Protein AF-A0A3D6EUW3-F1 (afdb_monomer_lite)

Radius of gyration: 24.61 Å; chains: 1; bounding box: 87×33×72 Å

Structure (mmCIF, N/CA/C/O backbone):
data_AF-A0A3D6EUW3-F1
#
_entry.id   AF-A0A3D6EUW3-F1
#
loop_
_atom_site.group_PDB
_atom_site.id
_atom_site.type_symbol
_atom_site.label_atom_id
_atom_site.label_alt_id
_atom_site.label_comp_id
_atom_site.label_asym_id
_atom_site.label_entity_id
_atom_site.label_seq_id
_atom_site.pdbx_PDB_ins_code
_atom_site.Cartn_x
_atom_site.Cartn_y
_atom_site.Cartn_z
_atom_site.occupancy
_atom_site.B_iso_or_equiv
_atom_site.auth_seq_id
_atom_site.auth_comp_id
_atom_site.auth_asym_id
_atom_site.auth_atom_id
_atom_site.pdbx_PDB_model_num
ATOM 1 N N . MET A 1 1 ? -63.494 -0.124 52.009 1.00 36.91 1 MET A N 1
ATOM 2 C CA . MET A 1 1 ? -62.260 -0.878 51.675 1.00 36.91 1 MET A CA 1
ATOM 3 C C . MET A 1 1 ? -61.955 -0.563 50.212 1.00 36.91 1 MET A C 1
ATOM 5 O O . MET A 1 1 ? -62.869 -0.735 49.432 1.00 36.91 1 MET A O 1
ATOM 9 N N . LYS A 1 2 ? -60.822 -0.035 49.741 1.00 38.41 2 LYS A N 1
ATOM 10 C CA . LYS A 1 2 ? -59.494 0.282 50.286 1.00 38.41 2 LYS A CA 1
ATOM 11 C C . LYS A 1 2 ? -58.872 1.353 49.351 1.00 38.41 2 LYS A C 1
ATOM 13 O O . LYS A 1 2 ? -58.882 1.158 48.147 1.00 38.41 2 LYS A O 1
ATOM 18 N N . ILE A 1 3 ? -58.385 2.438 49.955 1.00 46.34 3 ILE A N 1
ATOM 19 C CA . ILE A 1 3 ? -57.106 3.141 49.720 1.00 46.34 3 ILE A CA 1
ATOM 20 C C . ILE A 1 3 ? -56.742 3.562 48.280 1.00 46.34 3 ILE A C 1
ATOM 22 O O . ILE A 1 3 ? -56.301 2.767 47.458 1.00 46.34 3 ILE A O 1
ATOM 26 N N . ILE A 1 4 ? -56.804 4.881 48.071 1.00 63.28 4 ILE A N 1
ATOM 27 C CA . ILE A 1 4 ? -56.040 5.657 47.087 1.00 63.28 4 ILE A CA 1
ATOM 28 C C . ILE A 1 4 ? -54.588 5.744 47.587 1.00 63.28 4 ILE A C 1
ATOM 30 O O . ILE A 1 4 ? -54.372 6.199 48.711 1.00 63.28 4 ILE A O 1
ATOM 34 N N . THR A 1 5 ? -53.586 5.371 46.783 1.00 59.22 5 THR A N 1
ATOM 35 C CA . THR A 1 5 ? -52.208 5.880 46.949 1.00 59.22 5 THR A CA 1
ATOM 36 C C . THR A 1 5 ? -51.464 5.902 45.603 1.00 59.22 5 THR A C 1
ATOM 38 O O . THR A 1 5 ? -51.395 4.865 44.943 1.00 59.22 5 THR A O 1
ATOM 41 N N . PRO A 1 6 ? -50.917 7.061 45.189 1.00 59.53 6 PRO A N 1
ATOM 42 C CA . PRO A 1 6 ? -50.055 7.216 44.022 1.00 59.53 6 PRO A CA 1
ATOM 43 C C . PRO A 1 6 ? -48.608 6.872 44.403 1.00 59.53 6 PRO A C 1
ATOM 45 O O . PRO A 1 6 ? -48.157 7.230 45.489 1.00 59.53 6 PRO A O 1
ATOM 48 N N . LEU A 1 7 ? -47.856 6.203 43.530 1.00 53.28 7 LEU A N 1
ATOM 49 C CA . LEU A 1 7 ? -46.429 5.987 43.764 1.00 53.28 7 LEU A CA 1
ATOM 50 C C . LEU A 1 7 ? -45.667 5.961 42.441 1.00 53.28 7 LEU A C 1
ATOM 52 O O . LEU A 1 7 ? -45.644 4.959 41.734 1.00 53.28 7 LEU A O 1
ATOM 56 N N . PHE A 1 8 ? -45.094 7.124 42.119 1.00 55.22 8 PHE A N 1
ATOM 57 C CA . PHE A 1 8 ? -43.712 7.283 41.664 1.00 55.22 8 PHE A CA 1
ATOM 58 C C . PHE A 1 8 ? -42.993 5.951 41.384 1.00 55.22 8 PHE A C 1
ATOM 60 O O . PHE A 1 8 ? -42.368 5.383 42.278 1.00 55.22 8 PHE A O 1
ATOM 67 N N . LEU A 1 9 ? -43.033 5.474 40.139 1.00 55.69 9 LEU A N 1
ATOM 68 C CA . LEU A 1 9 ? -42.081 4.475 39.667 1.00 55.69 9 LEU A CA 1
ATOM 69 C C . LEU A 1 9 ? -41.136 5.147 38.678 1.00 55.69 9 LEU A C 1
ATOM 71 O O . LEU A 1 9 ? -41.346 5.158 37.472 1.00 55.69 9 LEU A O 1
ATOM 75 N N . ALA A 1 10 ? -40.135 5.782 39.285 1.00 56.94 10 ALA A N 1
ATOM 76 C CA . ALA A 1 10 ? -38.751 5.743 38.849 1.00 56.94 10 ALA A CA 1
ATOM 77 C C . ALA A 1 10 ? -38.506 5.918 37.341 1.00 56.94 10 ALA A C 1
ATOM 79 O O . ALA A 1 10 ? -38.294 4.957 36.605 1.00 56.94 10 ALA A O 1
ATOM 80 N N . ALA A 1 11 ? -38.381 7.183 36.939 1.00 57.78 11 ALA A N 1
ATOM 81 C CA . ALA A 1 11 ? -37.523 7.615 35.840 1.00 57.78 11 ALA A CA 1
ATOM 82 C C . ALA A 1 11 ? -36.042 7.331 36.181 1.00 57.78 11 ALA A C 1
ATOM 84 O O . ALA A 1 11 ? -35.249 8.243 36.405 1.00 57.78 11 ALA A O 1
ATOM 85 N N . LEU A 1 12 ? -35.686 6.053 36.301 1.00 58.47 12 LEU A N 1
ATOM 86 C CA . LEU A 1 12 ? -34.323 5.596 36.519 1.00 58.47 12 LEU A CA 1
ATOM 87 C C . LEU A 1 12 ? -33.850 4.874 35.259 1.00 58.47 12 LEU A C 1
ATOM 89 O O . LEU A 1 12 ? -34.484 3.926 34.810 1.00 58.47 12 LEU A O 1
ATOM 93 N N . LEU A 1 13 ? -32.673 5.302 34.797 1.00 57.59 13 LEU A N 1
ATOM 94 C CA . LEU A 1 13 ? -31.777 4.619 33.859 1.00 57.59 13 LEU A CA 1
ATOM 95 C C . LEU A 1 13 ? -31.991 4.890 32.366 1.00 57.59 13 LEU A C 1
ATOM 97 O O . LEU A 1 13 ? -32.241 3.963 31.617 1.00 57.59 13 LEU A O 1
ATOM 101 N N . PHE A 1 14 ? -31.723 6.120 31.920 1.00 55.69 14 PHE A N 1
ATOM 102 C CA . PHE A 1 14 ? -31.000 6.321 30.653 1.00 55.69 14 PHE A CA 1
ATOM 103 C C . PHE A 1 14 ? -30.026 7.502 30.769 1.00 55.69 14 PHE A C 1
ATOM 105 O O . PHE A 1 14 ? -30.008 8.400 29.937 1.00 55.69 14 PHE A O 1
ATOM 112 N N . PHE A 1 15 ? -29.178 7.504 31.802 1.00 55.84 15 PHE A N 1
ATOM 113 C CA . PHE A 1 15 ? -27.862 8.123 31.641 1.00 55.84 15 PHE A CA 1
ATOM 114 C C . PHE A 1 15 ? -26.995 7.108 30.894 1.00 55.84 15 PHE A C 1
ATOM 116 O O . PHE A 1 15 ? -26.151 6.445 31.493 1.00 55.84 15 PHE A O 1
ATOM 123 N N . SER A 1 16 ? -27.237 6.934 29.590 1.00 56.28 16 SER A N 1
ATOM 124 C CA . SER A 1 16 ? -26.177 6.442 28.716 1.00 56.28 16 SER A CA 1
ATOM 125 C C . SER A 1 16 ? -25.156 7.569 28.661 1.00 56.28 16 SER A C 1
ATOM 127 O O . SER A 1 16 ? -25.251 8.485 27.846 1.00 56.28 16 SER A O 1
ATOM 129 N N . SER A 1 17 ? -24.232 7.562 29.618 1.00 50.00 17 SER A N 1
ATOM 130 C CA . SER A 1 17 ? -22.967 8.249 29.446 1.00 50.00 17 SER A CA 1
ATOM 131 C C . SER A 1 17 ? -22.324 7.584 28.234 1.00 50.00 17 SER A C 1
ATOM 133 O O . SER A 1 17 ? -21.677 6.553 28.387 1.00 50.00 17 SER A O 1
ATOM 135 N N . CYS A 1 18 ? -22.567 8.117 27.033 1.00 62.44 18 CYS A N 1
ATOM 136 C CA . CYS A 1 18 ? -21.614 7.959 25.948 1.00 62.44 18 CYS A CA 1
ATOM 137 C C . CYS A 1 18 ? -20.328 8.558 26.506 1.00 62.44 18 CYS A C 1
ATOM 139 O O . CYS A 1 18 ? -20.193 9.775 26.600 1.00 62.44 18 CYS A O 1
ATOM 141 N N . GLN A 1 19 ? -19.447 7.705 27.020 1.00 58.84 19 GLN A N 1
ATOM 142 C CA . GLN A 1 19 ? -18.044 8.056 26.990 1.00 58.84 19 GLN A CA 1
ATOM 143 C C . GLN A 1 19 ? -17.757 8.186 25.501 1.00 58.84 19 GLN A C 1
ATOM 145 O O . GLN A 1 19 ? -18.010 7.247 24.750 1.00 58.84 19 GLN A O 1
ATOM 150 N N . ASP A 1 20 ? -17.404 9.392 25.063 1.00 59.97 20 ASP A N 1
ATOM 151 C CA . ASP A 1 20 ? -16.825 9.558 23.742 1.00 59.97 20 ASP A CA 1
ATOM 152 C C . ASP A 1 20 ? -15.575 8.678 23.758 1.00 59.97 20 ASP A C 1
ATOM 154 O O . ASP A 1 20 ? -14.595 9.009 24.430 1.00 59.97 20 ASP A O 1
ATOM 158 N N . ASP A 1 21 ? -15.674 7.495 23.150 1.00 72.00 21 ASP A N 1
ATOM 159 C CA . ASP A 1 21 ? -14.549 6.581 23.041 1.00 72.00 21 ASP A CA 1
ATOM 160 C C . ASP A 1 21 ? -13.431 7.358 22.347 1.00 72.00 21 ASP A C 1
ATOM 162 O O . ASP A 1 21 ? -13.610 7.914 21.259 1.00 72.00 21 ASP A O 1
ATOM 166 N N . GLU A 1 22 ? -12.295 7.479 23.033 1.00 79.31 22 GLU A N 1
ATOM 167 C CA . GLU A 1 22 ? -11.130 8.153 22.487 1.00 79.31 22 GLU A CA 1
ATOM 168 C C . GLU A 1 22 ? -10.743 7.434 21.193 1.00 79.31 22 GLU A C 1
ATOM 170 O O . GLU A 1 22 ? -10.413 6.245 21.207 1.00 79.31 22 GLU A O 1
ATOM 175 N N . VAL A 1 23 ? -10.839 8.143 20.064 1.00 82.94 23 VAL A N 1
ATOM 176 C CA . VAL A 1 23 ? -10.526 7.570 18.753 1.00 82.94 23 VAL A CA 1
ATOM 177 C C . VAL A 1 23 ? -9.071 7.133 18.773 1.00 82.94 23 VAL A C 1
ATOM 179 O O . VAL A 1 23 ? -8.164 7.959 18.913 1.00 82.94 23 VAL A O 1
ATOM 182 N N . LEU A 1 24 ? -8.847 5.830 18.618 1.00 91.88 24 LEU A N 1
ATOM 183 C CA . LEU A 1 24 ? -7.500 5.282 18.617 1.00 91.88 24 LEU A CA 1
ATOM 184 C C . LEU A 1 24 ? -6.702 5.883 17.448 1.00 91.88 24 LEU A C 1
ATOM 186 O O . LEU A 1 24 ? -7.241 6.019 16.343 1.00 91.88 24 LEU A O 1
ATOM 190 N N . PRO A 1 25 ? -5.401 6.180 17.622 1.00 93.75 25 PRO A N 1
ATOM 191 C CA . PRO A 1 25 ? -4.556 6.652 16.526 1.00 93.75 25 PRO A CA 1
ATOM 192 C C . PRO A 1 25 ? -4.610 5.738 15.294 1.00 93.75 25 PRO A C 1
ATOM 194 O O . PRO A 1 25 ? -4.692 6.222 14.163 1.00 93.75 25 PRO A O 1
ATOM 197 N N . ALA A 1 26 ? -4.650 4.419 15.513 1.00 94.38 26 ALA A N 1
ATOM 198 C CA . ALA A 1 26 ? -4.840 3.419 14.466 1.00 94.38 26 ALA A CA 1
ATOM 199 C C . ALA A 1 26 ? -6.129 3.636 13.653 1.00 94.38 26 ALA A C 1
ATOM 201 O O . ALA A 1 26 ? -6.104 3.545 12.428 1.00 94.38 26 ALA A O 1
ATOM 202 N N . GLU A 1 27 ? -7.244 3.961 14.312 1.00 93.88 27 GLU A N 1
ATOM 203 C CA . GLU A 1 27 ? -8.537 4.196 13.661 1.00 93.88 27 GLU A CA 1
ATOM 204 C C . GLU A 1 27 ? -8.511 5.482 12.825 1.00 93.88 27 GLU A C 1
ATOM 206 O O . GLU A 1 27 ? -8.947 5.495 11.669 1.00 93.88 27 GLU A O 1
ATOM 211 N N . ALA A 1 28 ? -7.921 6.553 13.364 1.00 93.88 28 ALA A N 1
ATOM 212 C CA . ALA A 1 28 ? -7.738 7.799 12.628 1.00 93.88 28 ALA A CA 1
ATOM 213 C C . ALA A 1 28 ? -6.871 7.595 11.368 1.00 93.88 28 ALA A C 1
ATOM 215 O O . ALA A 1 28 ? -7.218 8.075 10.285 1.00 93.88 28 ALA A O 1
ATOM 216 N N . LYS A 1 29 ? -5.772 6.836 11.477 1.00 95.19 29 LYS A N 1
ATOM 217 C CA . LYS A 1 29 ? -4.895 6.498 10.344 1.00 95.19 29 LYS A CA 1
ATOM 218 C C . LYS A 1 29 ? -5.573 5.571 9.336 1.00 95.19 29 LYS A C 1
ATOM 220 O O . LYS A 1 29 ? -5.466 5.819 8.137 1.00 95.19 29 LYS A O 1
ATOM 225 N N . ALA A 1 30 ? -6.331 4.574 9.792 1.00 95.62 30 ALA A N 1
ATOM 226 C CA . ALA A 1 30 ? -7.131 3.699 8.934 1.00 95.62 30 ALA A CA 1
ATOM 227 C C . ALA A 1 30 ? -8.125 4.501 8.086 1.00 95.62 30 ALA A C 1
ATOM 229 O O . ALA A 1 30 ? -8.228 4.295 6.875 1.00 95.62 30 ALA A O 1
ATOM 230 N N . LYS A 1 31 ? -8.791 5.488 8.694 1.00 95.81 31 LYS A N 1
ATOM 231 C CA . LYS A 1 31 ? -9.700 6.384 7.979 1.00 95.81 31 LYS A CA 1
ATOM 232 C C . LYS A 1 31 ? -8.993 7.239 6.927 1.00 95.81 31 LYS A C 1
ATOM 234 O O . LYS A 1 31 ? -9.537 7.441 5.841 1.00 95.81 31 LYS A O 1
ATOM 239 N N . LEU A 1 32 ? -7.780 7.709 7.209 1.00 95.88 32 LEU A N 1
ATOM 240 C CA . LEU A 1 32 ? -6.977 8.435 6.225 1.00 95.88 32 LEU A CA 1
ATOM 241 C C . LEU A 1 32 ? -6.536 7.529 5.070 1.00 95.88 32 LEU A C 1
ATOM 243 O O . LEU A 1 32 ? -6.691 7.931 3.918 1.00 95.88 32 LEU A O 1
ATOM 247 N N . LEU A 1 33 ? -6.056 6.316 5.367 1.00 95.88 33 LEU A N 1
ATOM 248 C CA . LEU A 1 33 ? -5.519 5.377 4.378 1.00 95.88 33 LEU A CA 1
ATOM 249 C C . LEU A 1 33 ? -6.600 4.787 3.469 1.00 95.88 33 LEU A C 1
ATOM 251 O O . LEU A 1 33 ? -6.371 4.657 2.271 1.00 95.88 33 LEU A O 1
ATOM 255 N N . ALA A 1 34 ? -7.761 4.433 4.025 1.00 97.38 34 ALA A N 1
ATOM 256 C CA . ALA A 1 34 ? -8.769 3.612 3.350 1.00 97.38 34 ALA A CA 1
ATOM 257 C C . ALA A 1 34 ? -10.193 4.204 3.374 1.00 97.38 34 ALA A C 1
ATOM 259 O O . ALA A 1 34 ? -11.092 3.679 2.722 1.00 97.38 34 ALA A O 1
ATOM 260 N N . GLY A 1 35 ? -10.414 5.324 4.069 1.00 96.81 35 GLY A N 1
ATOM 261 C CA . GLY A 1 35 ? -11.729 5.959 4.209 1.00 96.81 35 GLY A CA 1
ATOM 262 C C . GLY A 1 35 ? -12.536 5.454 5.412 1.00 96.81 35 GLY A C 1
ATOM 263 O O . GLY A 1 35 ? -12.047 4.694 6.245 1.00 96.81 35 GLY A O 1
ATOM 264 N N . ASN A 1 36 ? -13.789 5.909 5.528 1.00 96.31 36 ASN A N 1
ATOM 265 C CA . ASN A 1 36 ? -14.712 5.460 6.584 1.00 96.31 36 ASN A CA 1
ATOM 266 C C . ASN A 1 36 ? -14.945 3.933 6.529 1.00 96.31 36 ASN A C 1
ATOM 268 O O . ASN A 1 36 ? -14.735 3.338 5.472 1.00 96.31 36 ASN A O 1
ATOM 272 N N . PRO A 1 37 ? -15.442 3.299 7.610 1.00 95.75 37 PRO A N 1
ATOM 273 C CA . PRO A 1 37 ? -15.822 1.888 7.576 1.00 95.75 37 PRO A CA 1
ATOM 274 C C . PRO A 1 37 ? -16.719 1.551 6.371 1.00 95.75 37 PRO A C 1
ATOM 276 O O . PRO A 1 37 ? -17.708 2.234 6.104 1.00 95.75 37 PRO A O 1
ATOM 279 N N . GLY A 1 38 ? -16.348 0.510 5.629 1.00 96.44 38 GLY A N 1
ATOM 280 C CA . GLY A 1 38 ? -16.965 0.070 4.376 1.00 96.44 38 GLY A CA 1
ATOM 281 C C . GLY A 1 38 ? -16.466 0.775 3.107 1.00 96.44 38 GLY A C 1
ATOM 282 O O . GLY A 1 38 ? -16.854 0.371 2.012 1.00 96.44 38 GLY A O 1
ATOM 283 N N . ALA A 1 39 ? -15.625 1.807 3.218 1.00 98.00 39 ALA A N 1
ATOM 284 C CA . ALA A 1 39 ? -15.054 2.522 2.078 1.00 98.00 39 ALA A CA 1
ATOM 285 C C . ALA A 1 39 ? -13.686 1.958 1.657 1.00 98.00 39 ALA A C 1
ATOM 287 O O . ALA A 1 39 ? -13.104 1.097 2.319 1.00 98.00 39 ALA A O 1
ATOM 288 N N . SER A 1 40 ? -13.174 2.462 0.535 1.00 97.88 40 SER A N 1
ATOM 289 C CA . SER A 1 40 ? -11.811 2.204 0.076 1.00 97.88 40 SER A CA 1
ATOM 290 C C . SER A 1 40 ? -11.190 3.463 -0.510 1.00 97.88 40 SER A C 1
ATOM 292 O O . SER A 1 40 ? -11.903 4.271 -1.112 1.00 97.88 40 SER A O 1
ATOM 294 N N . LYS A 1 41 ? -9.865 3.570 -0.436 1.00 97.38 41 LYS A N 1
ATOM 295 C CA . LYS A 1 41 ? -9.076 4.548 -1.194 1.00 97.38 41 LYS A CA 1
ATOM 296 C C . LYS A 1 41 ? -8.012 3.834 -2.022 1.00 97.38 41 LYS A C 1
ATOM 298 O O . LYS A 1 41 ? -7.574 2.736 -1.672 1.00 97.38 41 LYS A O 1
ATOM 303 N N . THR A 1 42 ? -7.615 4.478 -3.113 1.00 95.69 42 THR A N 1
ATOM 304 C CA . THR A 1 42 ? -6.595 3.980 -4.037 1.00 95.69 42 THR A CA 1
ATOM 305 C C . THR A 1 42 ? -5.456 4.983 -4.122 1.00 95.69 42 THR A C 1
ATOM 307 O O . THR A 1 42 ? -5.700 6.181 -4.257 1.00 95.69 42 THR A O 1
ATOM 310 N N . TRP A 1 43 ? -4.228 4.480 -4.075 1.00 92.75 43 TRP A N 1
ATOM 311 C CA . TRP A 1 43 ? -2.995 5.253 -4.072 1.00 92.75 43 TRP A CA 1
ATOM 312 C C . TRP A 1 43 ? -2.099 4.834 -5.233 1.00 92.75 43 TRP A C 1
ATOM 314 O O . TRP A 1 43 ? -2.160 3.694 -5.695 1.00 92.75 43 TRP A O 1
ATOM 324 N N . LYS A 1 44 ? -1.263 5.770 -5.682 1.00 90.50 44 LYS A N 1
ATOM 325 C CA . LYS A 1 44 ? -0.199 5.541 -6.659 1.00 90.50 44 LYS A CA 1
ATOM 326 C C . LYS A 1 44 ? 1.139 5.895 -6.044 1.00 90.50 44 LYS A C 1
ATOM 328 O O . LYS A 1 44 ? 1.238 6.879 -5.309 1.00 90.50 44 LYS A O 1
ATOM 333 N N . LEU A 1 45 ? 2.156 5.117 -6.383 1.00 88.44 45 LEU A N 1
ATOM 334 C CA . LEU A 1 45 ? 3.529 5.456 -6.052 1.00 88.44 45 LEU A CA 1
ATOM 335 C C . LEU A 1 45 ? 3.982 6.620 -6.940 1.00 88.44 45 LEU A C 1
ATOM 337 O O . LEU A 1 45 ? 3.855 6.555 -8.157 1.00 88.44 45 LEU A O 1
ATOM 341 N N . ILE A 1 46 ? 4.501 7.688 -6.335 1.00 88.19 46 ILE A N 1
ATOM 342 C CA . ILE A 1 46 ? 4.991 8.863 -7.080 1.00 88.19 46 ILE A CA 1
ATOM 343 C C . ILE A 1 46 ? 6.516 8.931 -7.131 1.00 88.19 46 ILE A C 1
ATOM 345 O O . ILE A 1 46 ? 7.082 9.426 -8.099 1.00 88.19 46 ILE A O 1
ATOM 349 N N . ASN A 1 47 ? 7.179 8.458 -6.078 1.00 87.88 47 ASN A N 1
ATOM 350 C CA . ASN A 1 47 ? 8.624 8.392 -5.940 1.00 87.88 47 ASN A CA 1
ATOM 351 C C . ASN A 1 47 ? 8.975 7.434 -4.794 1.00 87.88 47 ASN A C 1
ATOM 353 O O . ASN A 1 47 ? 8.108 6.975 -4.051 1.00 87.88 47 ASN A O 1
ATOM 357 N N . GLY A 1 48 ? 10.261 7.144 -4.647 1.00 86.00 48 GLY A N 1
ATOM 358 C CA . GLY A 1 48 ? 10.784 6.407 -3.511 1.00 86.00 48 GLY A CA 1
ATOM 359 C C . GLY A 1 48 ? 12.246 6.753 -3.311 1.00 86.00 48 GLY A C 1
ATOM 360 O O . GLY A 1 48 ? 12.944 7.126 -4.252 1.00 86.00 48 GLY A O 1
ATOM 361 N N . THR A 1 49 ? 12.717 6.624 -2.082 1.00 88.50 49 THR A N 1
ATOM 362 C CA . THR A 1 49 ? 14.130 6.772 -1.752 1.00 88.50 49 THR A CA 1
ATOM 363 C C . THR A 1 49 ? 14.635 5.499 -1.094 1.00 88.50 49 THR A C 1
ATOM 365 O O . THR A 1 49 ? 13.867 4.722 -0.526 1.00 88.50 49 THR A O 1
ATOM 368 N N . ILE A 1 50 ? 15.935 5.251 -1.205 1.00 85.25 50 ILE A N 1
ATOM 369 C CA . ILE A 1 50 ? 16.604 4.141 -0.536 1.00 85.25 50 ILE A CA 1
ATOM 370 C C . ILE A 1 50 ? 17.727 4.710 0.321 1.00 85.25 50 ILE A C 1
ATOM 372 O O . ILE A 1 50 ? 18.486 5.579 -0.107 1.00 85.25 50 ILE A O 1
ATOM 376 N N . GLN A 1 51 ? 17.854 4.161 1.524 1.00 85.56 51 GLN A N 1
ATOM 377 C CA . GLN A 1 51 ? 19.008 4.355 2.384 1.00 85.56 51 GLN A CA 1
ATOM 378 C C . GLN A 1 51 ? 19.581 2.986 2.755 1.00 85.56 51 GLN A C 1
ATOM 380 O O . GLN A 1 51 ? 18.878 2.148 3.314 1.00 85.56 51 GLN A O 1
ATOM 385 N N . VAL A 1 52 ? 20.858 2.744 2.456 1.00 84.38 52 VAL A N 1
ATOM 386 C CA . VAL A 1 52 ? 21.532 1.476 2.787 1.00 84.38 52 VAL A CA 1
ATOM 387 C C . VAL A 1 52 ? 22.624 1.742 3.811 1.00 84.38 52 VAL A C 1
ATOM 389 O O . VAL A 1 52 ? 23.515 2.543 3.559 1.00 84.38 52 VAL A O 1
ATOM 392 N N . ASN A 1 53 ? 22.592 1.052 4.954 1.00 86.69 53 ASN A N 1
ATOM 393 C CA . ASN A 1 53 ? 23.665 1.056 5.961 1.00 86.69 53 ASN A CA 1
ATOM 394 C C . ASN A 1 53 ? 24.137 2.457 6.410 1.00 86.69 53 ASN A C 1
ATOM 396 O O . ASN A 1 53 ? 25.330 2.675 6.614 1.00 86.69 53 ASN A O 1
ATOM 400 N N . GLY A 1 54 ? 23.212 3.411 6.557 1.00 82.38 54 GLY A N 1
ATOM 401 C CA . GLY A 1 54 ? 23.529 4.777 6.993 1.00 82.38 54 GLY A CA 1
ATOM 402 C C . GLY A 1 54 ? 24.242 5.637 5.945 1.00 82.38 54 GLY A C 1
ATOM 403 O O . GLY A 1 54 ? 24.732 6.710 6.286 1.00 82.38 54 GLY A O 1
ATOM 404 N N . LEU A 1 55 ? 24.303 5.182 4.688 1.00 89.69 55 LEU A N 1
ATOM 405 C CA . LEU A 1 55 ? 24.683 6.023 3.555 1.00 89.69 55 LEU A CA 1
ATOM 406 C C . LEU A 1 55 ? 23.636 7.119 3.317 1.00 89.69 55 LEU A C 1
ATOM 408 O O . LEU A 1 55 ? 22.560 7.115 3.922 1.00 89.69 55 LEU A O 1
ATOM 412 N N . ASP A 1 56 ? 23.960 8.053 2.429 1.00 90.81 56 ASP A N 1
ATOM 413 C CA . ASP A 1 56 ? 23.036 9.109 2.034 1.00 90.81 56 ASP A CA 1
ATOM 414 C C . ASP A 1 56 ? 21.751 8.527 1.434 1.00 90.81 56 ASP A C 1
ATOM 416 O O . ASP A 1 56 ? 21.753 7.489 0.765 1.00 90.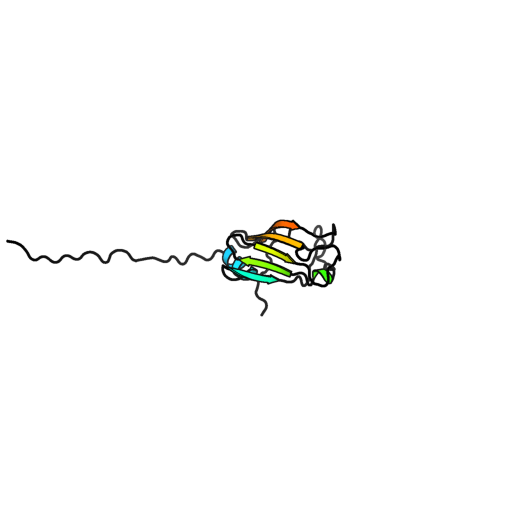81 56 ASP A O 1
ATOM 420 N N . VAL A 1 57 ? 20.641 9.216 1.693 1.00 90.06 57 VAL A N 1
ATOM 421 C CA . VAL A 1 57 ? 19.348 8.911 1.081 1.00 90.06 57 VAL A CA 1
ATOM 422 C C . VAL A 1 57 ? 19.443 9.251 -0.403 1.00 90.06 57 VAL A C 1
ATOM 424 O O . VAL A 1 57 ? 19.703 10.400 -0.759 1.00 90.06 57 VAL A O 1
ATOM 427 N N . VAL A 1 58 ? 19.222 8.260 -1.264 1.00 89.81 58 VAL A N 1
ATOM 428 C CA . VAL A 1 58 ? 19.199 8.440 -2.720 1.00 89.81 58 VAL A CA 1
ATOM 429 C C . VAL A 1 58 ? 17.797 8.207 -3.257 1.00 89.81 58 VAL A C 1
ATOM 431 O O . VAL A 1 58 ? 17.083 7.325 -2.777 1.00 89.81 58 VAL A O 1
ATOM 434 N N . GLU A 1 59 ? 17.394 8.989 -4.256 1.00 88.81 59 GLU A N 1
ATOM 435 C CA . GLU A 1 59 ? 16.184 8.689 -5.020 1.00 88.81 59 GLU A CA 1
ATOM 436 C C . GLU A 1 59 ? 16.355 7.345 -5.729 1.00 88.81 59 GLU A C 1
ATOM 438 O O . GLU A 1 59 ? 17.397 7.055 -6.325 1.00 88.81 59 GLU A O 1
ATOM 443 N N . ARG A 1 60 ? 15.334 6.499 -5.620 1.00 84.31 60 ARG A N 1
ATOM 444 C CA . ARG A 1 60 ? 15.264 5.243 -6.350 1.00 84.31 60 ARG A CA 1
ATOM 445 C C . ARG A 1 60 ? 14.700 5.538 -7.729 1.00 84.31 60 ARG A C 1
ATOM 447 O O . ARG A 1 60 ? 13.616 6.105 -7.834 1.00 84.31 60 ARG A O 1
ATOM 454 N N . ASP A 1 61 ? 15.401 5.083 -8.758 1.00 84.00 61 ASP A N 1
ATOM 455 C CA . ASP A 1 61 ? 14.829 5.002 -10.096 1.00 84.00 61 ASP A CA 1
ATOM 456 C C . ASP A 1 61 ? 13.751 3.908 -10.086 1.00 84.00 61 ASP A C 1
ATOM 458 O O . ASP A 1 61 ? 14.048 2.733 -9.846 1.00 84.00 61 ASP A O 1
ATOM 462 N N . ILE A 1 62 ? 12.488 4.320 -10.195 1.00 84.81 62 ILE A N 1
ATOM 463 C CA . ILE A 1 62 ? 11.325 3.430 -10.213 1.00 84.81 62 ILE A CA 1
ATOM 464 C C . ILE A 1 62 ? 10.882 3.317 -11.662 1.00 84.81 62 ILE A C 1
ATOM 466 O O . ILE A 1 62 ? 10.646 4.337 -12.315 1.00 84.81 62 ILE A O 1
ATOM 470 N N . ASP A 1 63 ? 10.743 2.082 -12.143 1.00 84.69 63 ASP A N 1
ATOM 471 C CA . ASP A 1 63 ? 10.343 1.841 -13.522 1.00 84.69 63 ASP A CA 1
ATOM 472 C C . ASP A 1 63 ? 8.987 2.529 -13.797 1.00 84.69 63 ASP A C 1
ATOM 474 O O . ASP A 1 63 ? 8.056 2.398 -12.996 1.00 84.69 63 ASP A O 1
ATOM 478 N N . PRO A 1 64 ? 8.822 3.254 -14.923 1.00 85.00 64 PRO A N 1
ATOM 479 C CA . PRO A 1 64 ? 7.596 4.008 -15.199 1.00 85.00 64 PRO A CA 1
ATOM 480 C C . PRO A 1 64 ? 6.310 3.174 -15.163 1.00 85.00 64 PRO A C 1
ATOM 482 O O . PRO A 1 64 ? 5.254 3.701 -14.828 1.00 85.00 64 PRO A O 1
ATOM 485 N N . CYS A 1 65 ? 6.419 1.883 -15.479 1.00 84.19 65 CYS A N 1
ATOM 486 C CA . CYS A 1 65 ? 5.343 0.893 -15.424 1.00 84.19 65 CYS A CA 1
ATOM 487 C C . CYS A 1 65 ? 4.867 0.550 -14.000 1.00 84.19 65 CYS A C 1
ATOM 489 O O . CYS A 1 65 ? 3.854 -0.110 -13.849 1.00 84.19 65 CYS A O 1
ATOM 491 N N . GLN A 1 66 ? 5.609 0.944 -12.960 1.00 86.00 66 GLN A N 1
ATOM 492 C CA . GLN A 1 66 ? 5.236 0.739 -11.553 1.00 86.00 66 GLN A CA 1
ATOM 493 C C . GLN A 1 66 ? 4.624 1.996 -10.941 1.00 86.00 66 GLN A C 1
ATOM 495 O O . GLN A 1 66 ? 3.882 1.935 -9.965 1.00 86.00 66 GLN A O 1
ATOM 500 N N . LEU A 1 67 ? 4.944 3.169 -11.495 1.00 88.38 67 LEU A N 1
ATOM 501 C CA . LEU A 1 67 ? 4.414 4.452 -11.023 1.00 88.38 67 LEU A CA 1
ATOM 502 C C . LEU A 1 6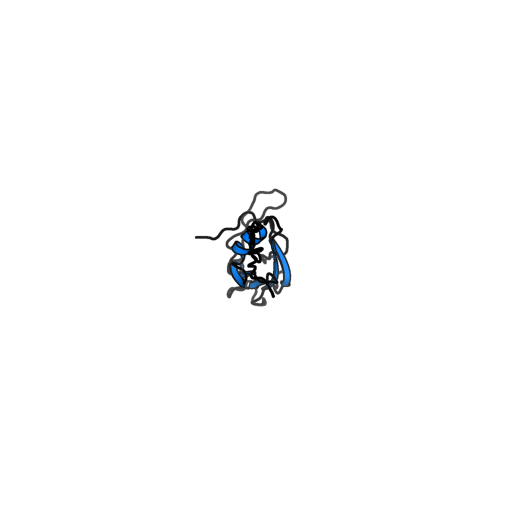7 ? 2.921 4.616 -11.331 1.00 88.38 67 LEU A C 1
ATOM 504 O O . LEU A 1 67 ? 2.257 5.505 -10.790 1.00 88.38 67 LEU A O 1
ATOM 508 N N . ASP A 1 68 ? 2.371 3.782 -12.210 1.00 87.94 68 ASP A N 1
ATOM 509 C CA . ASP A 1 68 ? 0.949 3.761 -12.508 1.00 87.94 68 ASP A CA 1
ATOM 510 C C . ASP A 1 68 ? 0.183 2.581 -11.899 1.00 87.94 68 ASP A C 1
ATOM 512 O O . ASP A 1 68 ? -1.052 2.589 -12.003 1.00 87.94 68 ASP A O 1
ATOM 516 N N . ASP A 1 69 ? 0.868 1.683 -11.181 1.00 89.62 69 ASP A N 1
ATOM 517 C CA . ASP A 1 69 ? 0.260 0.642 -10.351 1.00 89.62 69 ASP A CA 1
ATOM 518 C C . ASP A 1 69 ? -0.624 1.247 -9.251 1.00 89.62 69 ASP A C 1
ATOM 520 O O . ASP A 1 69 ? -0.396 2.347 -8.731 1.00 89.62 69 ASP A O 1
ATOM 524 N N . LEU A 1 70 ? -1.677 0.511 -8.899 1.00 93.00 70 LEU A N 1
ATOM 525 C CA . LEU A 1 70 ? -2.730 0.963 -7.999 1.00 93.00 70 LEU A CA 1
ATOM 526 C C . LEU A 1 70 ? -2.744 0.145 -6.711 1.00 93.00 70 LEU A C 1
ATOM 528 O O . LEU A 1 70 ? -3.098 -1.033 -6.717 1.00 93.00 70 LEU A O 1
ATOM 532 N N . PHE A 1 71 ? -2.462 0.814 -5.595 1.00 93.56 71 PHE A N 1
ATOM 533 C CA . PHE A 1 71 ? -2.560 0.262 -4.247 1.00 93.56 71 PHE A CA 1
ATOM 534 C C . PHE A 1 71 ? -3.929 0.604 -3.667 1.00 93.56 71 PHE A C 1
ATOM 536 O O . PHE A 1 71 ? -4.216 1.768 -3.382 1.00 93.56 71 PHE A O 1
ATOM 543 N N . LYS A 1 72 ? -4.797 -0.388 -3.488 1.00 96.12 72 LYS A N 1
ATOM 544 C CA . LYS A 1 72 ? -6.135 -0.195 -2.926 1.00 96.12 72 LYS A CA 1
ATOM 545 C C . LYS A 1 72 ? -6.202 -0.733 -1.505 1.00 96.12 72 LYS A C 1
ATOM 547 O O . LYS A 1 72 ? -5.962 -1.913 -1.270 1.00 96.12 72 LYS A O 1
ATOM 552 N N . PHE A 1 73 ? -6.641 0.119 -0.585 1.00 97.00 73 PHE A N 1
ATOM 553 C CA . PHE A 1 73 ? -6.910 -0.242 0.804 1.00 97.00 73 PHE A CA 1
ATOM 554 C C . PHE A 1 73 ? -8.398 -0.089 1.084 1.00 97.00 73 PHE A C 1
ATOM 556 O O . PHE A 1 73 ? -8.983 0.967 0.826 1.00 97.00 73 PHE A O 1
ATOM 563 N N . THR A 1 74 ? -9.016 -1.147 1.600 1.00 98.31 74 THR A N 1
ATOM 564 C CA . THR A 1 74 ? -10.440 -1.172 1.952 1.00 98.31 74 THR A CA 1
ATOM 565 C C . THR A 1 74 ? -10.589 -1.253 3.464 1.00 98.31 74 THR A C 1
ATOM 567 O O . THR A 1 74 ? -10.027 -2.154 4.077 1.00 98.31 74 THR A O 1
ATOM 570 N N . ASN A 1 75 ? -11.363 -0.337 4.055 1.00 97.94 75 ASN A N 1
ATOM 571 C CA . ASN A 1 75 ? -11.650 -0.307 5.489 1.00 97.94 75 ASN A CA 1
ATOM 572 C C . ASN A 1 75 ? -12.861 -1.192 5.814 1.00 97.94 75 ASN A C 1
ATOM 574 O O . ASN A 1 75 ? -13.944 -0.702 6.129 1.00 97.94 75 ASN A O 1
ATOM 578 N N . ASN A 1 76 ? -12.719 -2.502 5.642 1.00 96.38 76 ASN A N 1
ATOM 579 C CA . ASN A 1 76 ? -13.756 -3.494 5.932 1.00 96.38 76 ASN A CA 1
ATOM 580 C C . ASN A 1 76 ? -13.334 -4.398 7.105 1.00 96.38 76 ASN A C 1
ATOM 582 O O . ASN A 1 76 ? -12.265 -4.223 7.680 1.00 96.38 76 ASN A O 1
ATOM 586 N N . GLY A 1 77 ? -14.182 -5.362 7.479 1.00 95.19 77 GLY A N 1
ATOM 587 C CA . GLY A 1 77 ? -13.894 -6.270 8.599 1.00 95.19 77 GLY A CA 1
ATOM 588 C C . GLY A 1 77 ? -12.593 -7.063 8.436 1.00 95.19 77 GLY A C 1
ATOM 589 O O . GLY A 1 77 ? -11.921 -7.325 9.428 1.00 95.19 77 GLY A O 1
ATOM 590 N N . ASP A 1 78 ? -12.216 -7.364 7.192 1.00 95.19 78 ASP A N 1
ATOM 591 C CA . ASP A 1 78 ? -10.991 -8.097 6.867 1.00 95.19 78 ASP A CA 1
ATOM 592 C C . ASP A 1 78 ? -9.804 -7.167 6.569 1.00 95.19 78 ASP A C 1
ATOM 594 O O . ASP A 1 78 ? -8.693 -7.641 6.376 1.00 95.19 78 ASP A O 1
ATOM 598 N N . GLN A 1 79 ? -10.018 -5.852 6.498 1.00 97.00 79 GLN A N 1
ATOM 599 C CA . GLN A 1 79 ? -9.030 -4.862 6.063 1.00 97.00 79 GLN A CA 1
ATOM 600 C C . GLN A 1 79 ? -8.304 -5.282 4.774 1.00 97.00 79 GLN A C 1
ATOM 602 O O . GLN A 1 79 ? -7.101 -5.524 4.756 1.00 97.00 79 GLN A O 1
ATOM 607 N N . THR A 1 80 ? -9.048 -5.438 3.679 1.00 97.06 80 THR A N 1
ATOM 608 C CA . THR A 1 80 ? -8.513 -5.967 2.412 1.00 97.06 80 THR A CA 1
ATOM 609 C C . THR A 1 80 ? -7.552 -4.991 1.720 1.00 97.06 80 THR A C 1
ATOM 611 O O . THR A 1 80 ? -7.834 -3.791 1.620 1.00 97.06 80 THR A O 1
ATOM 614 N N . TYR A 1 81 ? -6.458 -5.531 1.181 1.00 95.62 81 TYR A N 1
ATOM 615 C CA . TYR A 1 81 ? -5.447 -4.858 0.367 1.00 95.62 81 TYR A CA 1
ATOM 616 C C . TYR A 1 81 ? -5.323 -5.510 -1.019 1.00 95.62 81 TYR A C 1
ATOM 618 O O . TYR A 1 81 ? -5.377 -6.736 -1.148 1.00 95.62 81 TYR A O 1
ATOM 626 N N . GLU A 1 82 ? -5.126 -4.686 -2.048 1.00 94.75 82 GLU A N 1
ATOM 627 C CA . GLU A 1 82 ? -4.836 -5.125 -3.415 1.00 94.75 82 GLU A CA 1
ATOM 628 C C . GLU A 1 82 ? -3.771 -4.226 -4.057 1.00 94.75 82 GLU A C 1
ATOM 630 O O . GLU A 1 82 ? -3.866 -2.999 -3.971 1.00 94.75 82 GLU A O 1
ATOM 635 N N . LEU A 1 83 ? -2.819 -4.832 -4.767 1.00 92.56 83 LEU A N 1
ATOM 636 C CA . LEU A 1 83 ? -1.970 -4.162 -5.750 1.00 92.56 83 LEU A CA 1
ATOM 637 C C . LEU A 1 83 ? -2.393 -4.615 -7.139 1.00 92.56 83 LEU A C 1
ATOM 639 O O . LEU A 1 83 ? -2.409 -5.816 -7.428 1.00 92.56 83 LEU A O 1
ATOM 643 N N . ARG A 1 84 ? -2.723 -3.659 -8.001 1.00 91.94 84 ARG A N 1
ATOM 644 C CA . ARG A 1 84 ? -3.061 -3.935 -9.394 1.00 91.94 84 ARG A CA 1
ATOM 645 C C . ARG A 1 84 ? -2.093 -3.253 -10.334 1.00 91.94 84 ARG A C 1
ATOM 647 O O . ARG A 1 84 ? -1.843 -2.057 -10.189 1.00 91.94 84 ARG A O 1
ATOM 654 N N . GLY A 1 85 ? -1.630 -4.031 -11.301 1.00 87.62 85 GLY A N 1
ATOM 655 C CA . GLY A 1 85 ? -0.874 -3.559 -12.439 1.00 87.62 85 GLY A CA 1
ATOM 656 C C . GLY A 1 85 ? -1.701 -2.592 -13.272 1.00 87.62 85 GLY A C 1
ATOM 657 O O . GLY A 1 85 ? -2.929 -2.709 -13.371 1.00 87.62 85 GLY A O 1
ATOM 658 N N . SER A 1 86 ? -1.031 -1.628 -13.880 1.00 81.81 86 SER A N 1
ATOM 659 C CA . SER A 1 86 ? -1.648 -0.763 -14.876 1.00 81.81 86 SER A CA 1
ATOM 660 C C . SER A 1 86 ? -1.747 -1.444 -16.254 1.00 81.81 86 SER A C 1
ATOM 662 O O . SER A 1 86 ? -1.389 -2.606 -16.452 1.0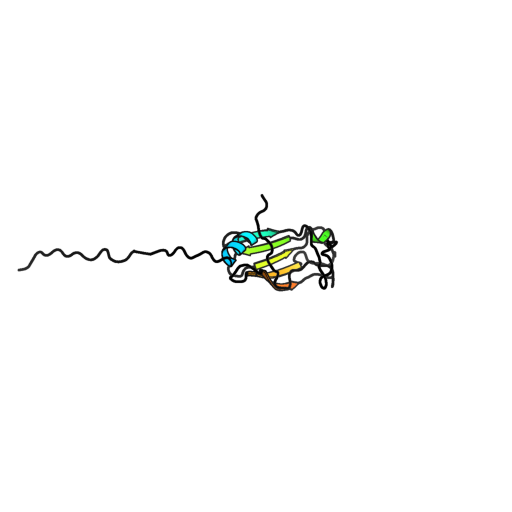0 81.81 86 SER A O 1
ATOM 664 N N . PHE A 1 87 ? -2.225 -0.698 -17.256 1.00 77.38 87 PHE A N 1
ATOM 665 C CA . PHE A 1 87 ? -2.141 -1.135 -18.652 1.00 77.38 87 PHE A CA 1
ATOM 666 C C . PHE A 1 87 ? -0.688 -1.202 -19.160 1.00 77.38 87 PHE A C 1
ATOM 668 O O . PHE A 1 87 ? -0.376 -2.026 -20.019 1.00 77.38 87 PHE A O 1
ATOM 675 N N . LEU A 1 88 ? 0.200 -0.346 -18.644 1.00 80.12 88 LEU A N 1
ATOM 676 C CA . LEU A 1 88 ? 1.629 -0.362 -18.945 1.00 80.12 88 LEU A CA 1
ATOM 677 C C . LEU A 1 88 ? 2.314 -1.367 -18.017 1.00 80.12 88 LEU A C 1
ATOM 679 O O . LEU A 1 88 ? 3.051 -0.980 -17.123 1.00 80.12 88 LEU A O 1
ATOM 683 N N . LYS A 1 89 ? 2.065 -2.664 -18.217 1.00 80.50 89 LYS A N 1
ATOM 684 C CA . LYS A 1 89 ? 2.714 -3.706 -17.410 1.00 80.50 89 LYS A CA 1
ATOM 685 C C . LYS A 1 89 ? 4.241 -3.614 -17.515 1.00 80.50 89 LYS A C 1
ATOM 687 O O . LYS A 1 89 ? 4.767 -3.411 -18.611 1.00 80.50 89 LYS A O 1
ATOM 692 N N . CYS A 1 90 ? 4.962 -3.852 -16.415 1.00 81.19 90 CYS A N 1
ATOM 693 C CA . CYS A 1 90 ? 6.424 -3.990 -16.477 1.00 81.19 90 CYS A CA 1
ATOM 694 C C . CYS A 1 90 ? 6.863 -5.296 -17.139 1.00 81.19 90 CYS A C 1
ATOM 696 O O . CYS A 1 90 ? 7.947 -5.366 -17.717 1.00 81.19 90 CYS A O 1
ATOM 698 N N . ASN A 1 91 ? 6.020 -6.324 -17.056 1.00 83.81 91 ASN A N 1
ATOM 699 C CA . ASN A 1 91 ? 6.193 -7.583 -17.756 1.00 83.81 91 ASN A CA 1
ATOM 700 C C . ASN A 1 91 ? 4.850 -8.011 -18.361 1.00 83.81 91 ASN A C 1
ATOM 702 O O . ASN A 1 91 ? 3.819 -7.991 -17.692 1.00 83.81 91 ASN A O 1
ATOM 706 N N . GLU A 1 92 ? 4.849 -8.380 -19.640 1.00 85.12 92 GLU A N 1
ATOM 707 C CA . GLU A 1 92 ? 3.631 -8.774 -20.357 1.00 85.12 92 GLU A CA 1
ATOM 708 C C . GLU A 1 92 ? 2.957 -10.011 -19.741 1.00 85.12 92 GLU A C 1
ATOM 710 O O . GLU A 1 92 ? 1.724 -10.115 -19.785 1.00 85.12 92 GLU A O 1
ATOM 715 N N . ASP A 1 93 ? 3.758 -10.885 -19.121 1.0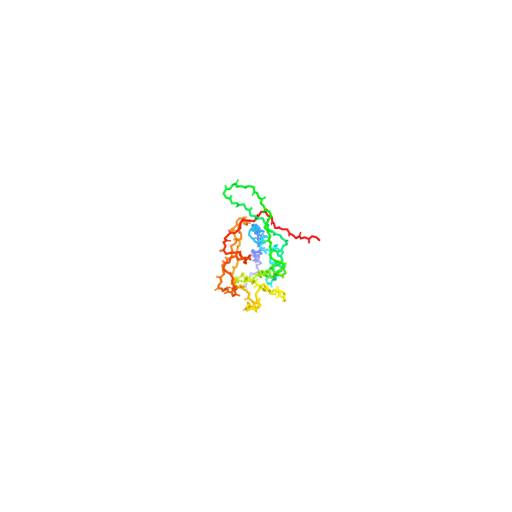0 86.62 93 ASP A N 1
ATOM 716 C CA . ASP A 1 93 ? 3.322 -12.120 -18.464 1.00 86.62 93 ASP A CA 1
ATOM 717 C C . ASP A 1 93 ? 2.684 -11.891 -17.081 1.00 86.62 93 ASP A C 1
ATOM 719 O O . ASP A 1 93 ? 2.088 -12.817 -16.531 1.00 86.62 93 ASP A O 1
ATOM 723 N N . ASP A 1 94 ? 2.776 -10.682 -16.514 1.00 85.12 94 ASP A N 1
ATOM 724 C CA . ASP A 1 94 ? 2.207 -10.389 -15.195 1.00 85.12 94 ASP A CA 1
ATOM 725 C C . ASP A 1 94 ? 0.681 -10.270 -15.253 1.00 85.12 94 ASP A C 1
ATOM 727 O O . ASP A 1 94 ? 0.112 -9.714 -16.198 1.00 85.12 94 ASP A O 1
ATOM 731 N N . ASP A 1 95 ? -0.009 -10.769 -14.229 1.00 88.25 95 ASP A N 1
ATOM 732 C CA . ASP A 1 95 ? -1.456 -10.596 -14.105 1.00 88.25 95 ASP A CA 1
ATOM 733 C C . ASP A 1 95 ? -1.820 -9.127 -13.826 1.00 88.25 95 ASP A C 1
ATOM 735 O O . ASP A 1 95 ? -1.014 -8.343 -13.337 1.00 88.25 95 ASP A O 1
ATOM 739 N N . GLU A 1 96 ? -3.074 -8.734 -14.084 1.00 88.69 96 GLU A N 1
ATOM 740 C CA . GLU A 1 96 ? -3.558 -7.416 -13.630 1.00 88.69 96 GLU A CA 1
ATOM 741 C C . GLU A 1 96 ? -3.550 -7.327 -12.096 1.00 88.69 96 GLU A C 1
ATOM 743 O O . GLU A 1 96 ? -3.252 -6.283 -11.527 1.00 88.69 96 GLU A O 1
ATOM 748 N N . LEU A 1 97 ? -3.879 -8.420 -11.406 1.00 91.25 97 LEU A N 1
ATOM 749 C CA . LEU A 1 97 ? -3.851 -8.486 -9.949 1.00 91.25 97 LEU A CA 1
ATOM 750 C C . LEU A 1 97 ? -2.485 -8.999 -9.488 1.00 91.25 97 LEU A C 1
ATOM 752 O O . LEU A 1 97 ? -2.249 -10.205 -9.459 1.00 91.25 97 LEU A O 1
ATOM 756 N N . LEU A 1 98 ? -1.607 -8.068 -9.122 1.00 89.06 98 LEU A N 1
ATOM 757 C CA . LEU A 1 98 ? -0.217 -8.351 -8.765 1.00 89.06 98 LEU A CA 1
ATOM 758 C C . LEU A 1 98 ? -0.079 -8.846 -7.325 1.00 89.06 98 LEU A C 1
ATOM 760 O O . LEU A 1 98 ? 0.763 -9.698 -7.047 1.00 89.06 98 LEU A O 1
ATOM 764 N N . GLU A 1 99 ? -0.894 -8.326 -6.405 1.00 90.50 99 GLU A N 1
ATOM 765 C CA . GLU A 1 99 ? -0.861 -8.710 -4.994 1.00 90.50 99 GLU A CA 1
ATOM 766 C C . GLU A 1 99 ? -2.241 -8.596 -4.344 1.00 90.50 99 GLU A C 1
ATOM 768 O O . GLU A 1 99 ? -3.012 -7.681 -4.637 1.00 90.50 99 GLU A O 1
ATOM 773 N N . THR A 1 100 ? -2.539 -9.500 -3.414 1.00 93.25 100 THR A N 1
ATOM 774 C CA . THR A 1 100 ? -3.688 -9.383 -2.506 1.00 93.25 100 THR A CA 1
ATOM 775 C C . THR A 1 100 ? -3.290 -9.730 -1.090 1.00 93.25 100 THR A C 1
ATOM 777 O O . THR A 1 100 ? -2.441 -10.601 -0.892 1.00 93.25 100 THR A O 1
ATOM 780 N N . GLY A 1 101 ? -3.972 -9.142 -0.116 1.00 93.44 101 GLY A N 1
ATOM 781 C CA . GLY A 1 101 ? -3.778 -9.495 1.279 1.00 93.44 101 GLY A CA 1
ATOM 782 C C . GLY A 1 101 ? -4.664 -8.708 2.227 1.00 93.44 101 GLY A C 1
ATOM 783 O O . GLY A 1 101 ? -5.702 -8.162 1.838 1.00 93.44 101 GLY A O 1
ATOM 784 N N . ASN A 1 102 ? -4.208 -8.607 3.469 1.00 95.56 102 ASN A N 1
ATOM 785 C CA . ASN A 1 102 ? -4.824 -7.785 4.502 1.00 95.56 102 ASN A CA 1
ATOM 786 C C . ASN A 1 102 ? -3.844 -6.725 5.006 1.00 95.56 102 ASN A C 1
ATOM 788 O O . ASN A 1 102 ? -2.629 -6.866 4.858 1.00 95.56 102 ASN A O 1
ATOM 792 N N . TRP A 1 103 ? -4.361 -5.672 5.630 1.00 96.00 103 TRP A N 1
ATOM 793 C CA . TRP A 1 103 ? -3.546 -4.620 6.228 1.00 96.00 103 TRP A CA 1
ATOM 794 C C . TRP A 1 103 ? -4.029 -4.241 7.631 1.00 96.00 103 TRP A C 1
ATOM 796 O O . TRP A 1 103 ? -5.178 -4.464 7.997 1.00 96.00 103 TRP A O 1
ATOM 806 N N . ALA A 1 104 ? -3.146 -3.664 8.440 1.00 96.06 104 ALA A N 1
ATOM 807 C CA . ALA A 1 104 ? -3.488 -3.118 9.750 1.00 96.06 104 ALA A CA 1
ATOM 808 C C . ALA A 1 104 ? -2.479 -2.051 10.182 1.00 96.06 104 ALA A C 1
ATOM 810 O O . ALA A 1 104 ? -1.317 -2.094 9.783 1.00 96.06 104 ALA A O 1
ATOM 811 N N . PHE A 1 105 ? -2.902 -1.129 11.046 1.00 96.62 105 PHE A N 1
ATOM 812 C CA . PHE A 1 105 ? -1.976 -0.286 11.804 1.00 96.62 105 PHE A CA 1
ATOM 813 C C . PHE A 1 105 ? -1.669 -0.912 13.169 1.00 96.62 105 PHE A C 1
ATOM 815 O O . PHE A 1 105 ? -2.516 -1.588 13.759 1.00 96.62 105 PHE A O 1
ATOM 822 N N . THR A 1 106 ? -0.483 -0.638 13.711 1.00 95.94 106 THR A N 1
ATOM 823 C CA . THR A 1 106 ? -0.237 -0.781 15.154 1.00 95.94 106 THR A CA 1
ATOM 824 C C . THR A 1 106 ? -1.178 0.136 15.944 1.00 95.94 106 THR A C 1
ATOM 826 O O . THR A 1 106 ? -1.664 1.130 15.411 1.00 95.94 106 THR A O 1
ATOM 829 N N . LEU A 1 107 ? -1.456 -0.173 17.219 1.00 94.50 107 LEU A N 1
ATOM 830 C CA . LEU A 1 107 ? -2.430 0.583 18.034 1.00 94.50 107 LEU A CA 1
ATOM 831 C C . LEU A 1 107 ? -2.120 2.089 18.128 1.00 94.50 107 LEU A C 1
ATOM 833 O O . LEU A 1 107 ? -3.034 2.912 18.172 1.00 94.50 107 LEU A O 1
ATOM 837 N N . ASP A 1 108 ? -0.837 2.441 18.132 1.00 94.50 108 ASP A N 1
ATOM 838 C CA . ASP A 1 108 ? -0.330 3.817 18.141 1.00 94.50 108 ASP A CA 1
ATOM 839 C C . ASP A 1 108 ? -0.326 4.485 16.750 1.00 94.50 108 ASP A C 1
ATOM 841 O O . ASP A 1 108 ? -0.048 5.677 16.640 1.00 94.50 108 ASP A O 1
ATOM 845 N N . GLY A 1 109 ? -0.647 3.744 15.686 1.00 94.31 109 GLY A N 1
ATOM 846 C CA . GLY A 1 109 ? -0.666 4.226 14.307 1.00 94.31 109 GLY A CA 1
ATOM 847 C C . GLY A 1 109 ? 0.715 4.494 13.699 1.00 94.31 109 GLY A C 1
ATOM 848 O O . GLY A 1 109 ? 0.780 5.143 12.654 1.00 94.31 109 GLY A O 1
ATOM 849 N N . SER A 1 110 ? 1.802 4.044 14.339 1.00 95.25 110 SER A N 1
ATOM 850 C CA . SER A 1 110 ? 3.179 4.322 13.902 1.00 95.25 110 SER A CA 1
ATOM 851 C C . SER A 1 110 ? 3.661 3.408 12.778 1.00 95.25 110 SER A C 1
ATOM 853 O O . SER A 1 110 ? 4.521 3.809 11.997 1.00 95.25 110 SER A O 1
ATOM 855 N N . MET A 1 111 ? 3.093 2.206 12.649 1.00 95.19 111 MET A N 1
ATOM 856 C CA . MET A 1 111 ? 3.441 1.266 11.587 1.00 95.19 111 MET A CA 1
ATOM 857 C C . MET A 1 111 ? 2.205 0.777 10.844 1.00 95.19 111 MET A C 1
ATOM 859 O O . MET A 1 111 ? 1.190 0.464 11.467 1.00 95.19 111 MET A O 1
ATOM 863 N N . VAL A 1 112 ? 2.321 0.646 9.524 1.00 94.62 112 VAL A N 1
ATOM 864 C CA . VAL A 1 112 ? 1.389 -0.117 8.690 1.00 94.62 112 VAL A CA 1
ATOM 865 C C . VAL A 1 112 ? 1.976 -1.497 8.424 1.00 94.62 112 VAL A C 1
ATOM 867 O O . VAL A 1 112 ? 3.151 -1.641 8.098 1.00 94.62 112 VAL A O 1
ATOM 870 N N . ILE A 1 113 ? 1.159 -2.525 8.589 1.00 93.94 113 ILE A N 1
ATOM 871 C CA . ILE A 1 113 ? 1.503 -3.925 8.367 1.00 93.94 113 ILE A CA 1
ATOM 872 C C . ILE A 1 113 ? 0.640 -4.407 7.213 1.00 93.94 113 ILE A C 1
ATOM 874 O O . ILE A 1 113 ? -0.578 -4.252 7.268 1.00 93.94 113 ILE A O 1
ATOM 878 N N . ILE A 1 114 ? 1.256 -4.999 6.194 1.00 92.50 114 ILE A N 1
ATOM 879 C CA . ILE A 1 114 ? 0.558 -5.657 5.089 1.00 92.50 114 ILE A CA 1
ATOM 880 C C . ILE A 1 114 ? 0.967 -7.123 5.093 1.00 92.50 114 ILE A C 1
ATOM 882 O O . ILE A 1 114 ? 2.148 -7.455 5.191 1.00 92.50 114 ILE A O 1
ATOM 886 N N . LEU A 1 115 ? -0.032 -7.996 5.048 1.00 90.00 115 LEU A N 1
ATOM 887 C CA . LEU A 1 115 ? 0.127 -9.440 5.001 1.00 90.00 115 LEU A CA 1
ATOM 888 C C . LEU A 1 115 ? -0.344 -9.914 3.632 1.00 90.00 115 LEU A C 1
ATOM 890 O O . LEU A 1 115 ? -1.546 -10.005 3.390 1.00 90.00 115 LEU A O 1
ATOM 894 N N . SER A 1 116 ? 0.605 -10.167 2.736 1.00 87.88 116 SER A N 1
ATOM 895 C CA . SER A 1 116 ? 0.341 -10.625 1.373 1.00 87.88 116 SER A CA 1
ATOM 896 C C . SER A 1 116 ? -0.033 -12.111 1.364 1.00 87.88 116 SER A C 1
ATOM 898 O O . SER A 1 116 ? 0.750 -12.958 1.793 1.00 87.88 116 SER A O 1
ATOM 900 N N . ASP A 1 117 ? -1.200 -12.438 0.816 1.00 84.12 117 ASP A N 1
ATOM 901 C CA . ASP A 1 117 ? -1.668 -13.818 0.643 1.00 84.12 117 ASP A CA 1
ATOM 902 C C . ASP A 1 117 ? -1.215 -14.417 -0.690 1.00 84.12 117 ASP A C 1
ATOM 904 O O . ASP A 1 117 ? -0.974 -15.622 -0.808 1.00 84.12 117 ASP A O 1
ATOM 908 N N . LYS A 1 118 ? -1.159 -13.577 -1.728 1.00 81.88 118 LYS A N 1
ATOM 909 C CA . LYS A 1 118 ? -0.818 -13.969 -3.097 1.00 81.88 118 LYS A CA 1
ATOM 910 C C . LYS A 1 118 ? -0.030 -12.865 -3.771 1.00 81.88 118 LYS A C 1
ATOM 912 O O . LYS A 1 118 ? -0.388 -11.697 -3.647 1.00 81.88 118 LYS A O 1
ATOM 917 N N . THR A 1 119 ? 0.977 -13.269 -4.531 1.00 83.12 119 THR A N 1
ATOM 918 C CA . THR A 1 119 ? 1.762 -12.413 -5.417 1.00 83.12 119 THR A CA 1
ATOM 919 C C . THR A 1 119 ? 1.819 -13.051 -6.805 1.00 83.12 119 THR A C 1
ATOM 921 O O . THR A 1 119 ? 2.001 -14.264 -6.920 1.00 83.12 119 THR A O 1
ATOM 924 N N . SER A 1 120 ? 1.638 -12.252 -7.856 1.00 79.19 120 SER A N 1
ATOM 925 C CA . SER A 1 120 ? 1.674 -12.689 -9.259 1.00 79.19 120 SER A CA 1
ATOM 926 C C . SER A 1 120 ? 2.500 -11.715 -10.100 1.00 79.19 120 SER A C 1
ATOM 928 O O . SER A 1 120 ? 1.992 -11.032 -10.984 1.00 79.19 120 SER A O 1
ATOM 930 N N . PHE A 1 121 ? 3.790 -11.611 -9.778 1.00 76.25 121 PHE A N 1
ATOM 931 C CA . PHE A 1 121 ? 4.756 -10.855 -10.570 1.00 76.25 121 PHE A CA 1
ATOM 932 C C . PHE A 1 121 ? 5.960 -11.725 -10.935 1.00 76.25 121 PHE A C 1
ATOM 934 O O . PHE A 1 121 ? 6.502 -12.477 -10.119 1.00 76.25 121 PHE A O 1
ATOM 941 N N . THR A 1 122 ? 6.400 -11.606 -12.180 1.00 64.25 122 THR A N 1
ATOM 942 C CA . THR A 1 122 ? 7.497 -12.360 -12.779 1.00 64.25 122 THR A CA 1
ATOM 943 C C . THR A 1 122 ? 8.730 -11.459 -12.883 1.0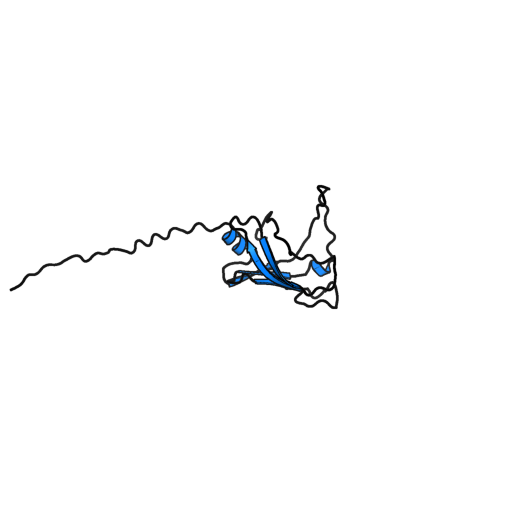0 64.25 122 THR A C 1
ATOM 945 O O . THR A 1 122 ? 9.120 -10.965 -13.936 1.00 64.25 122 THR A O 1
ATOM 948 N N . GLY A 1 123 ? 9.364 -11.213 -11.734 1.00 60.00 123 GLY A N 1
ATOM 949 C CA . GLY A 1 123 ? 10.579 -10.403 -11.635 1.00 60.00 123 GLY A CA 1
ATOM 950 C C . GLY A 1 123 ? 11.105 -10.374 -10.205 1.00 60.00 123 GLY A C 1
ATOM 951 O O . GLY A 1 123 ? 10.424 -9.911 -9.299 1.00 60.00 123 GLY A O 1
ATOM 952 N N . LEU A 1 124 ? 12.315 -10.892 -9.978 1.00 52.72 124 LEU A N 1
ATOM 953 C CA . LEU A 1 124 ? 12.816 -11.162 -8.622 1.00 52.72 124 LEU A CA 1
ATOM 954 C C . LEU A 1 124 ? 13.307 -9.923 -7.849 1.00 52.72 124 LEU A C 1
ATOM 956 O O . LEU A 1 124 ? 13.594 -10.058 -6.663 1.00 52.72 124 LEU A O 1
ATOM 960 N N . PHE A 1 125 ? 13.432 -8.742 -8.474 1.00 52.28 125 PHE A N 1
ATOM 961 C CA . PHE A 1 125 ? 14.175 -7.632 -7.850 1.00 52.28 125 PHE A CA 1
ATOM 962 C C . PHE A 1 125 ? 13.626 -6.212 -8.042 1.00 52.28 125 PHE A C 1
ATOM 964 O O . PHE A 1 125 ? 14.146 -5.297 -7.402 1.00 52.28 125 PHE A O 1
ATOM 971 N N . ASN A 1 126 ? 12.583 -5.997 -8.851 1.00 55.81 126 ASN A N 1
ATOM 972 C CA . ASN A 1 126 ? 12.209 -4.628 -9.227 1.00 55.81 126 ASN A CA 1
ATOM 973 C C . ASN A 1 126 ? 10.852 -4.161 -8.708 1.00 55.81 126 ASN A C 1
ATOM 975 O O . ASN A 1 126 ? 10.670 -2.955 -8.617 1.00 55.81 126 ASN A O 1
ATOM 979 N N . TYR A 1 127 ? 9.924 -5.042 -8.325 1.00 62.56 127 TYR A N 1
ATOM 980 C CA . TYR A 1 127 ? 8.607 -4.597 -7.862 1.00 62.56 127 TYR A CA 1
ATOM 981 C C . TYR A 1 127 ? 8.662 -3.924 -6.492 1.00 62.56 127 TYR A C 1
ATOM 983 O O . TYR A 1 127 ? 9.223 -4.453 -5.533 1.00 62.56 127 TYR A O 1
ATOM 991 N N . TRP A 1 128 ? 8.083 -2.725 -6.414 1.00 66.00 128 TRP A N 1
ATOM 992 C CA . TRP A 1 128 ? 7.764 -2.080 -5.148 1.00 66.00 128 TRP A CA 1
ATOM 993 C C . TRP A 1 128 ? 6.553 -2.786 -4.543 1.00 66.00 128 TRP A C 1
ATOM 995 O O . TRP A 1 128 ? 5.408 -2.434 -4.806 1.00 66.00 128 TRP A O 1
ATOM 1005 N N . ASN A 1 129 ? 6.816 -3.803 -3.731 1.00 64.94 129 ASN A N 1
ATOM 1006 C CA . ASN A 1 129 ? 5.821 -4.374 -2.838 1.00 64.94 129 ASN A CA 1
ATOM 1007 C C . ASN A 1 129 ? 6.046 -3.864 -1.405 1.00 64.94 129 ASN A C 1
ATOM 1009 O O . ASN A 1 129 ? 7.135 -3.400 -1.058 1.00 64.94 129 ASN A O 1
ATOM 1013 N N . MET A 1 130 ? 5.025 -3.968 -0.551 1.00 67.44 130 MET A N 1
ATOM 1014 C CA . MET A 1 130 ? 5.113 -3.615 0.875 1.00 67.44 130 MET A CA 1
ATOM 1015 C C . MET A 1 130 ? 5.079 -4.869 1.773 1.00 67.44 130 MET A C 1
ATOM 1017 O O . MET A 1 130 ? 4.174 -5.006 2.590 1.00 67.44 130 MET A O 1
ATOM 1021 N N . PRO A 1 131 ? 6.032 -5.816 1.656 1.00 61.50 131 PRO A N 1
ATOM 1022 C CA . PRO A 1 131 ? 5.942 -7.106 2.343 1.00 61.50 131 PRO A CA 1
ATOM 1023 C C . PRO A 1 131 ? 6.381 -7.050 3.814 1.00 61.50 131 PRO A C 1
ATOM 1025 O O . PRO A 1 131 ? 6.308 -8.056 4.518 1.00 61.50 131 PRO A O 1
ATOM 1028 N N . PHE A 1 132 ? 6.885 -5.905 4.283 1.00 73.75 132 PHE A N 1
ATOM 1029 C CA . PHE A 1 132 ? 7.338 -5.716 5.658 1.00 73.75 132 PHE A CA 1
ATOM 1030 C C . PHE A 1 132 ? 6.551 -4.592 6.330 1.00 73.75 132 PHE A C 1
ATOM 1032 O O . PHE A 1 132 ? 6.150 -3.647 5.648 1.00 73.75 132 PHE A O 1
ATOM 1039 N N . PRO A 1 133 ? 6.371 -4.654 7.663 1.00 85.19 133 PRO A N 1
ATOM 1040 C CA . PRO A 1 133 ? 5.865 -3.524 8.425 1.00 85.19 133 PRO A CA 1
ATOM 1041 C C . PRO A 1 133 ? 6.644 -2.250 8.085 1.00 85.19 133 PRO A C 1
ATOM 1043 O O . PRO A 1 133 ? 7.872 -2.228 8.186 1.00 85.19 133 PRO A O 1
ATOM 1046 N N . ALA A 1 134 ? 5.930 -1.204 7.688 1.00 87.94 134 ALA A N 1
ATOM 1047 C CA . ALA A 1 134 ? 6.506 0.069 7.288 1.00 87.94 134 ALA A CA 1
ATOM 1048 C C . ALA A 1 134 ? 6.159 1.149 8.313 1.00 87.94 134 ALA A C 1
ATOM 1050 O O . ALA A 1 134 ? 5.016 1.253 8.760 1.00 87.94 134 ALA A O 1
ATOM 1051 N N . GLU A 1 135 ? 7.149 1.959 8.680 1.00 91.50 135 GLU A N 1
ATOM 1052 C CA . GLU A 1 135 ? 6.935 3.131 9.524 1.00 91.50 135 GLU A CA 1
ATOM 1053 C C . GLU A 1 135 ? 6.155 4.208 8.760 1.00 91.50 135 GLU A C 1
ATOM 1055 O O . GLU A 1 135 ? 6.444 4.532 7.605 1.00 91.50 135 GLU A O 1
ATOM 1060 N N . VAL A 1 136 ? 5.164 4.790 9.425 1.00 91.81 136 VAL A N 1
ATOM 1061 C CA . VAL A 1 136 ? 4.324 5.854 8.883 1.00 91.81 136 VAL A CA 1
ATOM 1062 C C . VAL A 1 136 ? 4.951 7.198 9.230 1.00 91.81 136 VAL A C 1
ATOM 1064 O O . VAL A 1 136 ? 4.637 7.797 10.257 1.00 91.81 136 VAL A O 1
ATOM 1067 N N . ILE A 1 137 ? 5.809 7.710 8.346 1.00 88.88 137 ILE A N 1
ATOM 1068 C CA . ILE A 1 137 ? 6.427 9.037 8.521 1.00 88.88 137 ILE A CA 1
ATOM 1069 C C . ILE A 1 137 ? 5.354 10.134 8.476 1.00 88.88 137 ILE A C 1
ATOM 1071 O O . ILE A 1 137 ? 5.291 11.017 9.329 1.00 88.88 137 ILE A O 1
ATOM 1075 N N . SER A 1 138 ? 4.481 10.076 7.469 1.00 89.69 138 SER A N 1
ATOM 1076 C CA . SER A 1 138 ? 3.329 10.965 7.343 1.00 89.69 138 SER A CA 1
ATOM 1077 C C . SER A 1 138 ? 2.226 10.282 6.542 1.00 89.69 138 SER A C 1
ATOM 1079 O O . SER A 1 138 ? 2.497 9.477 5.656 1.00 89.69 138 SER A O 1
ATOM 1081 N N . LEU A 1 139 ? 0.977 10.589 6.884 1.00 90.75 139 LEU A N 1
ATOM 1082 C CA . LEU A 1 139 ? -0.196 10.160 6.131 1.00 90.75 139 LEU A CA 1
ATOM 1083 C C . LEU A 1 139 ? -1.209 11.294 6.203 1.00 90.75 139 LEU A C 1
ATOM 1085 O O . LEU A 1 139 ? -1.712 11.596 7.288 1.00 90.75 139 LEU A O 1
ATOM 1089 N N . THR A 1 140 ? -1.455 11.930 5.066 1.00 89.44 140 THR A N 1
ATOM 1090 C CA . THR A 1 140 ? -2.325 13.099 4.922 1.00 89.44 140 THR A CA 1
ATOM 1091 C C . THR A 1 140 ? -3.167 12.949 3.661 1.00 89.44 140 THR A C 1
ATOM 1093 O O . THR A 1 140 ? -2.791 12.225 2.740 1.00 89.44 140 THR A O 1
ATOM 1096 N N . GLU A 1 141 ? -4.309 13.628 3.608 1.00 78.81 141 GLU A N 1
ATOM 1097 C CA . GLU A 1 141 ? -4.993 13.840 2.332 1.00 78.81 141 GLU A CA 1
ATOM 1098 C C . GLU A 1 141 ? -4.224 14.918 1.555 1.00 78.81 141 GLU A C 1
ATOM 1100 O O . GLU A 1 141 ? -3.728 15.874 2.150 1.00 78.81 141 GLU A O 1
ATOM 1105 N N . THR A 1 142 ? -4.048 14.731 0.250 1.00 63.97 142 THR A N 1
ATOM 1106 C CA . THR A 1 142 ? -3.594 15.805 -0.642 1.00 63.97 142 THR A CA 1
ATOM 1107 C C . THR A 1 142 ? -4.810 16.612 -1.076 1.00 63.97 142 THR A C 1
ATOM 1109 O O . THR A 1 142 ? -5.759 16.018 -1.593 1.00 63.97 142 THR A O 1
ATOM 1112 N N . ASP A 1 143 ? -4.766 17.923 -0.831 1.00 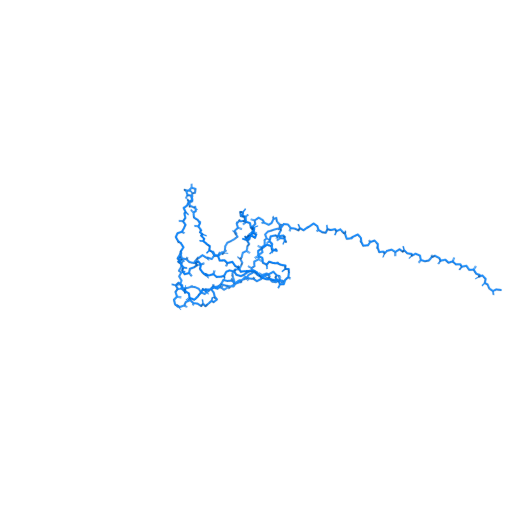50.75 143 ASP A N 1
ATOM 1113 C CA . ASP A 1 143 ? -5.769 18.907 -1.269 1.00 50.75 143 ASP A CA 1
ATOM 1114 C C . ASP A 1 143 ? -5.858 19.028 -2.802 1.00 50.75 143 ASP A C 1
ATOM 1116 O O . ASP A 1 143 ? -4.805 18.909 -3.478 1.00 50.75 143 ASP A O 1
#

pLDDT: mean 82.57, std 15.1, range [36.91, 98.31]

Secondary structure (DSSP, 8-state):
------------------------HHHHHHHHHH-STT-EEEE-----EE--TTPPPEE----TTTTT-EEEEE-STT-EEEEE--SS-SSTTS-SEEEEEEEEE-TTS-EEEEEEEEE----SS------S-EE-S------

Sequence (143 aa):
MKIITPLFLAALLFFSSCQDDEVLPAEAKAKLLAGNPGASKTWKLINGTIQVNGLDVVERDIDPCQLDDLFKFTNNGDQTYELRGSFLKCNEDDDELLETGNWAFTLDGSMVIILSDKTSFTGLFNYWNMPFPAEVISLTETD

Foldseek 3Di:
DDDDDDDDDDPDDDPPPPPVPDQFLQNVLLCLQQNDEQGKDKDFDDWDWDDDPNDDIGTDDADPQRRPWIWMFHNYPQRKIWIAGDPSHPDPQFDRTAWIFHWGADRNRQWIATDTPDGGDDDDPRHPDDHGIDGPPDGDDDD